Protein 4N5X (pdb70)

CATH classification: 1.10.238.10 (+1 more: 1.10.238.10)

Nearest PDB structures (foldseek):
  4zcv-assembly1_A  TM=9.263E-01  e=2.247E-20  Homo sapiens
  4zcu-assembly2_B  TM=8.926E-01  e=2.662E-20  Homo sapiens
  4zcv-assembly4_D  TM=9.030E-01  e=1.927E-19  Homo sapiens
  4zcu-assembly1_A  TM=8.987E-01  e=2.283E-19  Homo sapiens
  4zcu-assembly3_C  TM=8.856E-01  e=1.562E-18  Homo sapiens

GO terms:
  GO:0000295 adenine nucleotide transmembrane transporter activity (F, IDA)
  GO:0005509 calcium ion binding (F, IDA)
  GO:0005739 mitochondrion (C, IDA)
  GO:0016020 membrane (C, IDA)
  GO:1990544 mitochondrial ATP transmembrane transport (P, IDA)
  GO:0051503 adenine nucleotide transport (P, IDA)
  GO:0140987 ATP:phosphate antiporter activity (F, IDA)
  GO:0140988 ADP:phosphate antiporter activity (F, IDA)
  GO:0034599 cellular response to oxidative stress (P, IMP)
  GO:0006839 mitochondrial transport (P, IMP)
  GO:0071277 cellular response to calcium ion (P, IMP)
  GO:0005739 mitochondrion (C, HTP)
  GO:0005509 calcium ion binding (F, EXP)
  GO:0005347 ATP transmembrane transporter activity (F, IMP)
  GO:1990544 mitochondrial ATP transmembrane transport (P, IMP)

Sequence (155 aa):
TRYETLFQALDRNGDGVVDIGELQEGLRNLGIPLGQDAEEKIFTTGDVNKDGKLDFEEFMKYLKDHEKKMKLAFKSLDKNNDGKIEASEIVQSLQTLGLTISEQQAELILQSIDVVDGTMTVDWNEWRDYFLFNPVTDIEEIIRFWKHSTGIDIGD

B-factor: mean 23.2, std 9.32, range [10.92, 78.04]

InterPro domains:
  IPR002048 EF-hand domain [PF13499] (25-84)
  IPR002048 EF-hand domain [PF13499] (88-148)
  IPR002048 EF-hand domain [PS50222] (19-54)
  IPR002048 EF-hand domain [PS50222] (86-121)
  IPR002048 EF-hand domain [PS50222] (122-157)
  IPR002048 EF-hand domain [SM00054] (23-51)
  IPR002048 EF-hand domain [SM00054] (59-87)
  IPR002048 EF-hand domain [SM00054] (90-118)
  IPR002067 Mitochondrial carrier protein [PR00926] (197-210)
  IPR002067 Mitochondrial carrier protein [PR00926] (210-224)
  IPR002067 Mitochondrial carrier protein [PR00926] (253-273)
  IPR002067 Mitochondrial carrier protein [PR00926] (301-319)
  IPR002067 Mitochondrial carrier protein [PR00926] (344-362)
  IPR002067 Mitochondrial carrier protein [PR00926] (392-414)
  IPR002167 Solute carrier family 25 member 16-like [PR00928] (189-209)
  IPR002167 Solute carrier family 25 member 16-like [PR00928] (214-234)
  IPR002167 Solute carrier family 25 member 16-like [PR00928] (272-296)
  IPR002167 Solute carrier family 25 member 16-like [PR00928] (434-454)
  IPR011992 EF-hand domain pair [SSF47473] (10-186)
  IPR018108 Mitochondrial carrier protein, transmembrane region [PF00153] (193-281)

Solvent-accessible surface area: 8666 Å² total; per-residue (Å²): 120,83,14,87,84,53,15,134,73,20,15,202,99,58,85,44,30,0,50,68,33,20,2,92,74,12,13,177,118,74,73,35,71,28,43,162,68,1,7,77,111,4,18,113,87,3,10,89,90,171,70,44,88,1,42,58,136,17,3,59,108,19,1,83,55,8,21,135,94,1,89,120,3,10,125,62,1,13,109,88,132,79,35,84,2,66,12,40,8,2,40,78,6,0,118,96,96,52,33,105,6,51,89,122,39,0,58,84,4,2,104,60,11,21,129,89,61,75,76,44,2,39,58,83,13,2,34,82,34,0,12,17,6,26,16,68,65,27,108,52,0,10,130,13,3,76,132,55,54,52,16,101,8,38,155

Structure (mmCIF, N/CA/C/O backbone):
data_4N5X
#
_entry.id   4N5X
#
_cell.length_a   51.210
_cell.length_b   51.210
_cell.length_c   112.153
_cell.angle_alpha   90.00
_cell.angle_beta   90.00
_cell.angle_gamma   120.00
#
_symmetry.space_group_name_H-M   'P 31 2 1'
#
loop_
_entity.id
_entity.type
_entity.pdbx_description
1 polymer 'Calcium-binding mitochondrial carrier protein SCaMC-1'
2 non-polymer 'CALCIUM ION'
3 non-polymer DI(HYDROXYETHYL)ETHER
4 water water
#
loop_
_atom_site.group_PDB
_atom_site.id
_atom_site.type_symbol
_atom_site.label_atom_id
_atom_site.label_alt_id
_atom_site.label_comp_id
_atom_site.label_asym_id
_atom_site.label_entity_id
_atom_site.label_seq_id
_atom_site.pdbx_PDB_ins_code
_atom_site.Cartn_x
_atom_site.Cartn_y
_atom_site.Cartn_z
_atom_site.occupancy
_atom_site.B_iso_or_equiv
_atom_site.auth_seq_id
_atom_site.auth_comp_id
_atom_site.auth_asym_id
_atom_site.auth_atom_id
_atom_site.pdbx_PDB_model_num
ATOM 1 N N . THR A 1 22 ? 52.018 0.078 52.509 1.00 57.60 22 THR A N 1
ATOM 2 C CA . THR A 1 22 ? 52.665 0.870 51.465 1.00 52.53 22 THR A CA 1
ATOM 3 C C . THR A 1 22 ? 52.612 2.398 51.765 1.00 55.26 22 THR A C 1
ATOM 4 O O . THR A 1 22 ? 53.662 2.947 52.112 1.00 53.02 22 THR A O 1
ATOM 8 N N . ARG A 1 23 ? 51.485 3.122 51.655 1.00 59.48 23 ARG A N 1
ATOM 9 C CA . ARG A 1 23 ? 50.343 2.925 50.766 1.00 51.51 23 ARG A CA 1
ATOM 10 C C . ARG A 1 23 ? 50.665 3.955 49.692 1.00 49.77 23 ARG A C 1
ATOM 11 O O . ARG A 1 23 ? 50.350 3.808 48.505 1.00 45.82 23 ARG A O 1
ATOM 19 N N . TYR A 1 24 ? 51.340 4.997 50.159 1.00 44.28 24 TYR A N 1
ATOM 20 C CA . TYR A 1 24 ? 51.842 6.076 49.333 1.00 46.17 24 TYR A CA 1
ATOM 21 C C . TYR A 1 24 ? 52.914 5.579 48.361 1.00 42.48 24 TYR A C 1
ATOM 22 O O . TYR A 1 24 ? 52.999 6.066 47.235 1.00 41.29 24 TYR A O 1
ATOM 31 N N . GLU A 1 25 ? 53.725 4.614 48.802 1.00 44.35 25 GLU A N 1
ATOM 32 C CA . GLU A 1 25 ? 54.815 4.069 47.988 1.00 39.31 25 GLU A CA 1
ATOM 33 C C . GLU A 1 25 ? 54.291 3.542 46.669 1.00 39.05 25 GLU A C 1
ATOM 34 O O . GLU A 1 25 ? 54.921 3.699 45.628 1.00 38.43 25 GLU A O 1
ATOM 40 N N . THR A 1 26 ? 53.118 2.925 46.719 1.00 39.30 26 THR A N 1
ATOM 41 C CA . THR A 1 26 ? 52.462 2.470 45.511 1.00 41.44 26 THR A CA 1
ATOM 42 C C . THR A 1 26 ? 52.078 3.654 44.623 1.00 38.52 26 THR A C 1
ATOM 43 O O . THR A 1 26 ? 52.398 3.677 43.437 1.00 36.92 26 THR A O 1
ATOM 47 N N . LEU A 1 27 ? 51.389 4.632 45.200 1.00 36.36 27 LEU A N 1
ATOM 48 C CA . LEU A 1 27 ? 51.002 5.820 44.448 1.00 36.73 27 LEU A CA 1
ATOM 49 C C . LEU A 1 27 ? 52.227 6.526 43.857 1.00 30.71 27 LEU A C 1
ATOM 50 O O . LEU A 1 27 ? 52.229 6.892 42.690 1.00 28.67 27 LEU A O 1
ATOM 55 N N . PHE A 1 28 ? 53.270 6.687 44.666 1.00 29.81 28 PHE A N 1
ATOM 56 C CA . PHE A 1 28 ? 54.457 7.415 44.235 1.00 27.28 28 PHE A CA 1
ATOM 57 C C . PHE A 1 28 ? 55.069 6.793 42.988 1.00 33.74 28 PHE A C 1
ATOM 58 O O . PHE A 1 28 ? 55.318 7.490 42.002 1.00 27.69 28 PHE A O 1
ATOM 66 N N . GLN A 1 29 ? 55.285 5.478 43.030 1.00 33.03 29 GLN A N 1
ATOM 67 C CA . GLN A 1 29 ? 55.883 4.758 41.910 1.00 33.88 29 GLN A CA 1
ATOM 68 C C . GLN A 1 29 ? 55.018 4.810 40.660 1.00 27.20 29 GLN A C 1
ATOM 69 O O . GLN A 1 29 ? 55.539 4.870 39.552 1.00 30.63 29 GLN A O 1
ATOM 75 N N . ALA A 1 30 ? 53.700 4.776 40.839 1.00 31.57 30 ALA A N 1
ATOM 76 C CA . ALA A 1 30 ? 52.780 4.886 39.709 1.00 29.36 30 ALA A CA 1
ATOM 77 C C . ALA A 1 30 ? 52.910 6.256 39.049 1.00 28.40 30 ALA A C 1
ATOM 78 O O . ALA A 1 30 ? 52.824 6.378 37.830 1.00 33.18 30 ALA A O 1
ATOM 80 N N . LEU A 1 31 ? 53.134 7.277 39.873 1.00 30.17 31 LEU A N 1
ATOM 81 C CA . LEU A 1 31 ? 53.303 8.649 39.402 1.00 24.93 31 LEU A CA 1
ATOM 82 C C . LEU A 1 31 ? 54.658 8.869 38.739 1.00 25.25 31 LEU A C 1
ATOM 83 O O . LEU A 1 31 ? 54.756 9.558 37.725 1.00 27.39 31 LEU A O 1
ATOM 88 N N . ASP A 1 32 ? 55.711 8.304 39.321 1.00 26.47 32 ASP A N 1
ATOM 89 C CA . ASP A 1 32 ? 57.059 8.490 38.784 1.00 30.63 32 ASP A CA 1
ATOM 90 C C . ASP A 1 32 ? 57.251 7.705 37.490 1.00 29.38 32 ASP A C 1
ATOM 91 O O . ASP A 1 32 ? 57.941 6.692 37.471 1.00 32.23 32 ASP A O 1
ATOM 96 N N . ARG A 1 33 ? 56.662 8.201 36.406 1.00 28.79 33 ARG A N 1
ATOM 97 C CA . ARG A 1 33 ? 56.636 7.466 35.144 1.00 30.99 33 ARG A CA 1
ATOM 98 C C . ARG A 1 33 ? 58.009 7.197 34.524 1.00 33.01 33 ARG A C 1
ATOM 99 O O . ARG A 1 33 ? 58.253 6.106 34.020 1.00 32.82 33 ARG A O 1
ATOM 107 N N . ASN A 1 34 ? 58.902 8.180 34.552 1.00 28.64 34 ASN A N 1
ATOM 108 C CA . ASN A 1 34 ? 60.240 7.986 33.985 1.00 30.15 34 ASN A CA 1
ATOM 109 C C . ASN A 1 34 ? 61.226 7.305 34.941 1.00 33.72 34 ASN A C 1
ATOM 110 O O . ASN A 1 34 ? 62.409 7.151 34.626 1.00 37.89 34 ASN A O 1
ATOM 115 N N . GLY A 1 35 ? 60.728 6.932 36.118 1.00 32.40 35 GLY A N 1
ATOM 116 C CA . GLY A 1 35 ? 61.511 6.247 37.127 1.00 25.58 35 GLY A CA 1
ATOM 117 C C . GLY A 1 35 ? 62.783 6.926 37.601 1.00 33.18 35 GLY A C 1
ATOM 118 O O . GLY A 1 35 ? 63.743 6.243 37.949 1.00 32.36 35 GLY A O 1
ATOM 119 N N . ASP A 1 36 ? 62.816 8.257 37.625 1.00 31.59 36 ASP A N 1
ATOM 120 C CA . ASP A 1 36 ? 64.002 8.939 38.139 1.00 24.20 36 ASP A CA 1
ATOM 121 C C . ASP A 1 36 ? 63.973 9.128 39.652 1.00 28.61 36 ASP A C 1
ATOM 122 O O . ASP A 1 36 ? 64.839 9.802 40.212 1.00 29.37 36 ASP A O 1
ATOM 127 N N . GLY A 1 37 ? 62.974 8.546 40.309 1.00 24.80 37 GLY A N 1
ATOM 128 C CA . GLY A 1 37 ? 62.909 8.592 41.755 1.00 22.42 37 GLY A CA 1
ATOM 129 C C . GLY A 1 37 ? 62.186 9.785 42.358 1.00 29.02 37 GLY A C 1
ATOM 130 O O . GLY A 1 37 ? 62.012 9.857 43.575 1.00 25.31 37 GLY A O 1
ATOM 131 N N . VAL A 1 38 ? 61.778 10.732 41.521 1.00 25.37 38 VAL A N 1
ATOM 132 C CA . VAL A 1 38 ? 61.011 11.879 41.998 1.00 20.66 38 VAL A CA 1
ATOM 133 C C . VAL A 1 38 ? 59.797 12.108 41.113 1.00 27.31 38 VAL A C 1
ATOM 134 O O . VAL A 1 38 ? 59.707 11.577 39.997 1.00 20.57 38 VAL A O 1
ATOM 138 N N . VAL A 1 39 ? 58.855 12.894 41.615 1.00 21.20 39 VAL A N 1
ATOM 139 C CA . VAL A 1 39 ? 57.667 13.199 40.840 1.00 18.71 39 VAL A CA 1
ATOM 140 C C . VAL A 1 39 ? 57.715 14.653 40.388 1.00 21.41 39 VAL A C 1
ATOM 141 O O . VAL A 1 39 ? 57.809 15.559 41.217 1.00 17.32 39 VAL A O 1
ATOM 145 N N . ASP A 1 40 ? 57.674 14.879 39.075 1.00 16.15 40 ASP A N 1
ATOM 146 C CA . ASP A 1 40 ? 57.704 16.241 38.578 1.00 15.42 40 ASP A CA 1
ATOM 147 C C . ASP A 1 40 ? 56.274 16.719 38.344 1.00 15.90 40 ASP A C 1
ATOM 148 O O . ASP A 1 40 ? 55.324 15.929 38.416 1.00 14.42 40 ASP A O 1
ATOM 153 N N . ILE A 1 41 ? 56.116 18.010 38.092 1.00 13.49 41 ILE A N 1
ATOM 154 C CA . ILE A 1 41 ? 54.782 18.593 38.062 1.00 13.55 41 ILE A CA 1
ATOM 155 C C . ILE A 1 41 ? 53.966 18.026 36.897 1.00 15.33 41 ILE A C 1
ATOM 156 O O . ILE A 1 41 ? 52.744 17.904 36.988 1.00 16.18 41 ILE A O 1
ATOM 161 N N . GLY A 1 42 ? 54.659 17.640 35.827 1.00 15.86 42 GLY A N 1
ATOM 162 C CA . GLY A 1 42 ? 54.016 17.050 34.667 1.00 16.76 42 GLY A CA 1
ATOM 163 C C . GLY A 1 42 ? 53.502 15.659 34.970 1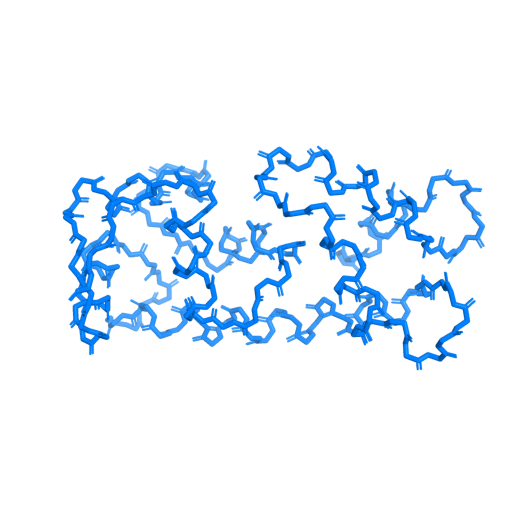.00 19.39 42 GLY A C 1
ATOM 164 O O . GLY A 1 42 ? 52.394 15.288 34.572 1.00 16.09 42 GLY A O 1
ATOM 165 N N . GLU A 1 43 ? 54.322 14.886 35.670 1.00 14.22 43 GLU A N 1
ATOM 166 C CA . GLU A 1 43 ? 53.934 13.559 36.119 1.00 15.61 43 GLU A CA 1
ATOM 167 C C . GLU A 1 43 ? 52.723 13.627 37.058 1.00 18.89 43 GLU A C 1
ATOM 168 O O . GLU A 1 43 ? 51.802 12.815 36.953 1.00 16.16 43 GLU A O 1
ATOM 174 N N . LEU A 1 44 ? 52.721 14.600 37.969 1.00 12.39 44 LEU A N 1
ATOM 175 C CA . LEU A 1 44 ? 51.572 14.777 38.844 1.00 14.27 44 LEU A CA 1
ATOM 176 C C . LEU A 1 44 ? 50.363 15.164 38.011 1.00 18.17 44 LEU A C 1
ATOM 177 O O . LEU A 1 44 ? 49.264 14.663 38.239 1.00 14.54 44 LEU A O 1
ATOM 182 N N . GLN A 1 45 ? 50.573 16.048 37.036 1.00 15.46 45 GLN A N 1
ATOM 183 C CA . GLN A 1 45 ? 49.483 16.485 36.170 1.00 15.90 45 GLN A CA 1
ATOM 184 C C . GLN A 1 45 ? 48.810 15.298 35.494 1.00 20.22 45 GLN A C 1
ATOM 185 O O . GLN A 1 45 ? 47.591 15.191 35.499 1.00 19.28 45 GLN A O 1
ATOM 191 N N . GLU A 1 46 ? 49.618 14.407 34.931 1.00 15.99 46 GLU A N 1
ATOM 192 C CA . GLU A 1 46 ? 49.118 13.185 34.318 1.00 18.07 46 GLU A CA 1
ATOM 193 C C . GLU A 1 46 ? 48.363 12.295 35.310 1.00 23.77 46 GLU A C 1
ATOM 194 O O . GLU A 1 46 ? 47.324 11.722 34.974 1.00 20.16 46 GLU A O 1
ATOM 200 N N . GLY A 1 47 ? 48.880 12.174 36.526 1.00 18.50 47 GLY A N 1
ATOM 201 C CA . GLY A 1 47 ? 48.198 11.384 37.539 1.00 20.23 47 GLY A CA 1
ATOM 202 C C . GLY A 1 47 ? 46.790 11.881 37.824 1.00 24.17 47 GLY A C 1
ATOM 203 O O . GLY A 1 47 ? 45.852 11.088 37.883 1.00 23.02 47 GLY A O 1
ATOM 204 N N . LEU A 1 48 ? 46.651 13.198 38.001 1.00 23.58 48 LEU A N 1
ATOM 205 C CA . LEU A 1 48 ? 45.369 13.841 38.292 1.00 21.09 48 LEU A CA 1
ATOM 206 C C . LEU A 1 48 ? 44.371 13.563 37.187 1.00 27.38 48 LEU A C 1
ATOM 207 O O . LEU A 1 48 ? 43.172 13.382 37.430 1.00 25.67 48 LEU A O 1
ATOM 212 N N . ARG A 1 49 ? 44.891 13.549 35.966 1.00 26.53 49 ARG A N 1
ATOM 213 C CA . ARG A 1 49 ? 44.120 13.305 34.761 1.00 30.56 49 ARG A CA 1
ATOM 214 C C . ARG A 1 49 ? 43.435 11.931 34.825 1.00 31.22 49 ARG A C 1
ATOM 215 O O . ARG A 1 49 ? 42.309 11.755 34.352 1.00 32.53 49 ARG A O 1
ATOM 223 N N . ASN A 1 50 ? 44.105 10.966 35.448 1.00 29.12 50 ASN A N 1
ATOM 224 C CA . ASN A 1 50 ? 43.569 9.609 35.529 1.00 34.22 50 ASN A CA 1
ATOM 225 C C . ASN A 1 50 ? 42.440 9.412 36.546 1.00 37.37 50 ASN A C 1
ATOM 226 O O . ASN A 1 50 ? 41.800 8.356 36.569 1.00 37.40 50 ASN A O 1
ATOM 231 N N . LEU A 1 51 ? 42.194 10.420 37.379 1.00 30.33 51 LEU A N 1
ATOM 232 C CA . LEU A 1 51 ? 41.205 10.300 38.453 1.00 31.63 51 LEU A CA 1
ATOM 233 C C . LEU A 1 51 ? 39.776 10.473 37.963 1.00 32.76 51 LEU A C 1
ATOM 234 O O . LEU A 1 51 ? 38.832 9.955 38.570 1.00 31.29 51 LEU A O 1
ATOM 239 N N . GLY A 1 52 ? 39.615 11.223 36.879 1.00 33.08 52 GLY A N 1
ATOM 240 C CA . GLY A 1 52 ? 38.298 11.496 36.334 1.00 31.76 52 GLY A CA 1
ATOM 241 C C . GLY A 1 52 ? 37.453 12.389 37.225 1.00 30.50 52 GLY A C 1
ATOM 242 O O . GLY A 1 52 ? 36.228 12.308 37.213 1.00 31.77 52 GLY A O 1
ATOM 243 N N . ILE A 1 53 ? 38.117 13.239 38.003 1.00 30.48 53 ILE A N 1
ATOM 244 C CA . ILE A 1 53 ? 37.443 14.182 38.886 1.00 25.50 53 ILE A CA 1
ATOM 245 C C . ILE A 1 53 ? 37.735 15.573 38.344 1.00 27.52 53 ILE A C 1
ATOM 246 O O . ILE A 1 53 ? 38.867 15.861 37.970 1.00 25.30 53 ILE A O 1
ATOM 251 N N . PRO A 1 54 ? 36.714 16.445 38.283 1.00 27.24 54 PRO A N 1
ATOM 252 C CA . PRO A 1 54 ? 36.957 17.775 37.711 1.00 24.35 54 PRO A CA 1
ATOM 253 C C . PRO A 1 54 ? 37.811 18.700 38.602 1.00 24.08 54 PRO A C 1
ATOM 254 O O . PRO A 1 54 ? 37.259 19.507 39.339 1.00 29.31 54 PRO A O 1
ATOM 258 N N . LEU A 1 55 ? 39.133 18.582 38.536 1.00 24.76 55 LEU A N 1
ATOM 259 C CA . LEU A 1 55 ? 40.012 19.527 39.216 1.00 24.06 55 LEU A CA 1
ATOM 260 C C . LEU A 1 55 ? 40.344 20.677 38.267 1.00 24.57 55 LEU A C 1
ATOM 261 O O . LEU A 1 55 ? 40.206 20.544 37.052 1.00 23.47 55 LEU A O 1
ATOM 266 N N . GLY A 1 56 ? 40.779 21.805 38.819 1.00 25.84 56 GLY A N 1
ATOM 267 C CA . GLY A 1 56 ? 41.239 22.913 37.999 1.00 20.29 56 GLY A CA 1
ATOM 268 C C . GLY A 1 56 ? 42.582 22.572 37.370 1.00 22.90 56 GLY A C 1
ATOM 269 O O . GLY A 1 56 ? 43.295 21.686 37.845 1.00 23.74 56 GLY A O 1
ATOM 270 N N . GLN A 1 57 ? 42.945 23.273 36.306 1.00 17.99 57 GLN A N 1
ATOM 271 C CA . GLN A 1 57 ? 44.232 23.025 35.660 1.00 21.99 57 GLN A CA 1
ATOM 272 C C . GLN A 1 57 ? 45.420 23.588 36.467 1.00 19.12 57 GLN A C 1
ATOM 273 O O . GLN A 1 57 ? 46.559 23.498 36.024 1.00 19.66 57 GLN A O 1
ATOM 279 N N . ASP A 1 58 ? 45.146 24.154 37.645 1.00 20.40 58 ASP A N 1
ATOM 280 C CA . ASP A 1 58 ? 46.202 24.606 38.565 1.00 18.54 58 ASP A CA 1
ATOM 281 C C . ASP A 1 58 ? 46.317 23.715 39.810 1.00 18.87 58 ASP A C 1
ATOM 282 O O . ASP A 1 58 ? 46.913 24.097 40.826 1.00 15.68 58 ASP A O 1
ATOM 287 N N . ALA A 1 59 ? 45.754 22.518 39.728 1.00 14.77 59 ALA A N 1
ATOM 288 C CA . ALA A 1 59 ? 45.705 21.652 40.888 1.00 16.41 59 ALA A CA 1
ATOM 289 C C . ALA A 1 59 ? 47.090 21.108 41.256 1.00 12.88 59 ALA A C 1
ATOM 290 O O . ALA A 1 59 ? 47.478 21.145 42.420 1.00 12.37 59 ALA A O 1
ATOM 292 N N . GLU A 1 60 ? 47.844 20.643 40.267 1.00 12.13 60 GLU A N 1
ATOM 293 C CA . GLU A 1 60 ? 49.209 20.184 40.533 1.00 15.61 60 GLU A CA 1
ATOM 294 C C . GLU A 1 60 ? 50.131 21.341 40.966 1.00 14.39 60 GLU A C 1
ATOM 295 O O . GLU A 1 60 ? 51.036 21.156 41.783 1.00 13.80 60 GLU A O 1
ATOM 301 N N . GLU A 1 61 ? 49.891 22.532 40.426 1.00 14.17 61 GLU A N 1
ATOM 302 C CA . GLU A 1 61 ? 50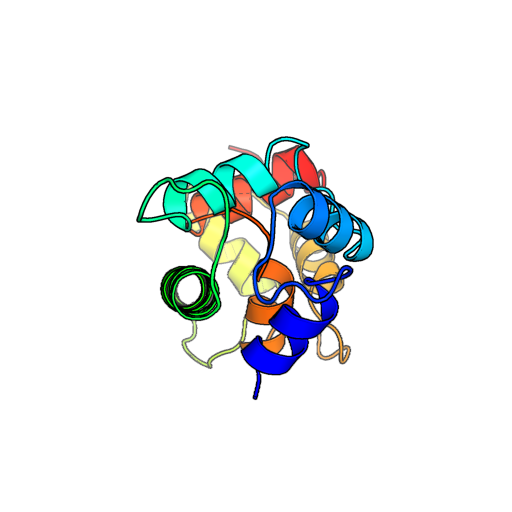.590 23.734 40.896 1.00 13.00 61 GLU A CA 1
ATOM 303 C C . GLU A 1 61 ? 50.327 24.029 42.380 1.00 14.44 61 GLU A C 1
ATOM 304 O O . GLU A 1 61 ? 51.239 24.399 43.127 1.00 14.83 61 GLU A O 1
ATOM 310 N N . LYS A 1 62 ? 49.076 23.880 42.802 1.00 16.53 62 LYS A N 1
ATOM 311 C CA . LYS A 1 62 ? 48.717 24.123 44.196 1.00 14.31 62 LYS A CA 1
ATOM 312 C C . LYS A 1 62 ? 49.380 23.079 45.086 1.00 16.10 62 LYS A C 1
ATOM 313 O O . LYS A 1 62 ? 49.913 23.404 46.150 1.00 15.90 62 LYS A O 1
ATOM 319 N N . ILE A 1 63 ? 49.355 21.824 44.648 1.00 15.17 63 ILE A N 1
ATOM 320 C CA . ILE A 1 63 ? 49.963 20.749 45.436 1.00 15.15 63 ILE A CA 1
ATOM 321 C C . ILE A 1 63 ? 51.474 20.953 45.555 1.00 17.46 63 ILE A C 1
ATOM 322 O O . ILE A 1 63 ? 52.060 20.724 46.609 1.00 18.13 63 ILE A O 1
ATOM 327 N N . PHE A 1 64 ? 52.100 21.398 44.472 1.00 14.22 64 PHE A N 1
ATOM 328 C CA . PHE A 1 64 ? 53.536 21.645 44.483 1.00 15.28 64 PHE A CA 1
ATOM 329 C C . PHE A 1 64 ? 53.909 22.832 45.355 1.00 17.82 64 PHE A C 1
ATOM 330 O O . PHE A 1 64 ? 54.906 22.788 46.060 1.00 17.36 64 PHE A O 1
ATOM 338 N N . THR A 1 65 ? 53.091 23.879 45.305 1.00 17.17 65 THR A N 1
ATOM 339 C CA . THR A 1 65 ? 53.277 25.064 46.138 1.00 17.00 65 THR A CA 1
ATOM 340 C C . THR A 1 65 ? 53.429 24.689 47.617 1.00 21.73 65 THR A C 1
ATOM 341 O O . THR A 1 65 ? 54.278 25.235 48.322 1.00 20.31 65 THR A O 1
ATOM 345 N N . THR A 1 66 ? 52.615 23.734 48.062 1.00 18.73 66 THR A N 1
ATOM 346 C CA . THR A 1 66 ? 52.632 23.256 49.439 1.00 20.03 66 THR A CA 1
ATOM 347 C C . THR A 1 66 ? 53.723 22.208 49.628 1.00 19.76 66 THR A C 1
ATOM 348 O O . THR A 1 66 ? 54.500 22.273 50.572 1.00 22.78 66 THR A O 1
ATOM 352 N N . GLY A 1 67 ? 53.754 21.235 48.720 1.00 17.09 67 GLY A N 1
ATOM 353 C CA . GLY A 1 67 ? 54.539 20.023 48.882 1.00 15.71 67 GLY A CA 1
ATOM 354 C C . GLY A 1 67 ? 56.027 20.125 48.580 1.00 17.47 67 GLY A C 1
ATOM 355 O O . GLY A 1 67 ? 56.831 19.470 49.242 1.00 19.33 67 GLY A O 1
ATOM 356 N N . ASP A 1 68 ? 56.401 20.926 47.581 1.00 19.20 68 ASP A N 1
ATOM 357 C CA . ASP A 1 68 ? 57.810 21.031 47.177 1.00 19.62 68 ASP A CA 1
ATOM 358 C C . ASP A 1 68 ? 58.549 21.940 48.138 1.00 22.82 68 ASP A C 1
ATOM 359 O O . ASP A 1 68 ? 58.886 23.071 47.797 1.00 20.48 68 ASP A O 1
ATOM 364 N N . VAL A 1 69 ? 58.793 21.440 49.343 1.00 19.03 69 VAL A N 1
ATOM 365 C CA . VAL A 1 69 ? 59.305 22.279 50.414 1.00 22.09 69 VAL A CA 1
ATOM 366 C C . VAL A 1 69 ? 60.662 22.923 50.094 1.00 22.72 69 VAL A C 1
ATOM 367 O O . VAL A 1 69 ? 60.888 24.084 50.441 1.00 24.51 69 VAL A O 1
ATOM 371 N N . ASN A 1 70 ? 61.544 22.196 49.404 1.00 20.85 70 ASN A N 1
ATOM 372 C CA . ASN A 1 70 ? 62.867 22.741 49.091 1.00 21.38 70 ASN A CA 1
ATOM 373 C C . ASN A 1 70 ? 62.941 23.525 47.780 1.00 24.67 70 ASN A C 1
ATOM 374 O O . ASN A 1 70 ? 64.008 24.013 47.401 1.00 23.65 70 ASN A O 1
ATOM 379 N N . LYS A 1 71 ? 61.803 23.661 47.105 1.00 19.63 71 LYS A N 1
ATOM 380 C CA . LYS A 1 71 ? 61.723 24.438 45.868 1.00 26.61 71 LYS A CA 1
ATOM 381 C C . LYS A 1 71 ? 62.718 23.973 44.798 1.00 24.94 71 LYS A C 1
ATOM 382 O O . LYS A 1 71 ? 63.189 24.784 44.013 1.00 22.66 71 LYS A O 1
ATOM 388 N N . ASP A 1 72 ? 63.045 22.684 44.766 1.00 18.32 72 ASP A N 1
ATOM 389 C CA . ASP A 1 72 ? 63.918 22.173 43.704 1.00 22.82 72 ASP A CA 1
ATOM 390 C C . ASP A 1 72 ? 63.156 21.703 42.452 1.00 21.04 72 ASP A C 1
ATOM 391 O O . ASP A 1 72 ? 63.763 21.201 41.504 1.00 21.53 72 ASP A O 1
ATOM 396 N N . GLY A 1 73 ? 61.831 21.841 42.475 1.00 20.10 73 GLY A N 1
ATOM 397 C CA . GLY A 1 73 ? 61.006 21.560 41.314 1.00 22.74 73 GLY A CA 1
ATOM 398 C C . GLY A 1 73 ? 60.537 20.120 41.205 1.00 23.05 73 GLY A C 1
ATOM 399 O O . GLY A 1 73 ? 59.952 19.729 40.197 1.00 28.38 73 GLY A O 1
ATOM 400 N N . LYS A 1 74 ? 60.804 19.323 42.234 1.00 18.73 74 LYS A N 1
ATOM 401 C CA . LYS A 1 74 ? 60.404 17.917 42.253 1.00 24.26 74 LYS A CA 1
ATOM 402 C C . LYS A 1 74 ? 59.839 17.575 43.622 1.00 21.98 74 LYS A C 1
ATOM 403 O O . LYS A 1 74 ? 60.192 18.205 44.607 1.00 19.47 74 LYS A O 1
ATOM 409 N N . LEU A 1 75 ? 58.944 16.594 43.673 1.00 22.63 75 LEU A N 1
ATOM 410 C CA . LEU A 1 75 ? 58.487 16.038 44.943 1.00 22.70 75 LEU A CA 1
ATOM 411 C C . LEU A 1 75 ? 59.226 14.742 45.172 1.00 17.25 75 LEU A C 1
ATOM 412 O O . LEU A 1 75 ? 59.060 13.787 44.415 1.00 19.22 75 LEU A O 1
ATOM 417 N N . ASP A 1 76 ? 60.057 14.694 46.199 1.00 18.44 76 ASP A N 1
ATOM 418 C CA . ASP A 1 76 ? 60.645 13.417 46.564 1.00 21.41 76 ASP A CA 1
ATOM 419 C C . ASP A 1 76 ? 59.626 12.654 47.395 1.00 20.89 76 ASP A C 1
ATOM 420 O O . ASP A 1 76 ? 58.542 13.174 47.692 1.00 20.06 76 ASP A O 1
ATOM 425 N N . PHE A 1 77 ? 59.952 11.423 47.765 1.00 21.64 77 PHE A N 1
ATOM 426 C CA . PHE A 1 77 ? 58.974 10.613 48.470 1.00 22.53 77 PHE A CA 1
ATOM 427 C C . PHE A 1 77 ? 58.587 11.229 49.811 1.00 23.92 77 PHE A C 1
ATOM 428 O O . PHE A 1 77 ? 57.412 11.211 50.188 1.00 23.79 77 PHE A O 1
ATOM 436 N N . GLU A 1 78 ? 59.568 11.782 50.516 1.00 23.04 78 GLU A N 1
ATOM 437 C CA . GLU A 1 78 ? 59.319 12.404 51.811 1.00 24.00 78 GLU A CA 1
ATOM 438 C C . GLU A 1 78 ? 58.356 13.587 51.666 1.00 22.08 78 GLU A C 1
ATOM 439 O O . GLU A 1 78 ? 57.436 13.752 52.464 1.00 22.75 78 GLU A O 1
ATOM 445 N N . GLU A 1 79 ? 58.582 14.416 50.657 1.00 19.57 79 GLU A N 1
ATOM 446 C CA . GLU A 1 79 ? 57.708 15.569 50.412 1.00 21.93 79 GLU A CA 1
ATOM 447 C C . GLU A 1 79 ? 56.294 15.118 50.021 1.00 18.07 79 GLU A C 1
ATOM 448 O O . GLU A 1 79 ? 55.304 15.703 50.450 1.00 20.13 79 GLU A O 1
ATOM 454 N N . PHE A 1 80 ? 56.233 14.076 49.198 1.00 17.53 80 PHE A N 1
ATOM 455 C CA . PHE A 1 80 ? 54.992 13.503 48.696 1.00 19.44 80 PHE A CA 1
ATOM 456 C C . PHE A 1 80 ? 54.179 12.980 49.872 1.00 23.20 80 PHE A C 1
ATOM 457 O O . PHE A 1 80 ? 53.001 13.313 50.030 1.00 20.90 80 PHE A O 1
ATOM 465 N N . MET A 1 81 ? 54.834 12.170 50.699 1.00 22.92 81 MET A N 1
ATOM 466 C CA . MET A 1 81 ? 54.259 11.624 51.921 1.00 25.88 81 MET A CA 1
ATOM 467 C C . MET A 1 81 ? 53.818 12.715 52.881 1.00 28.04 81 MET A C 1
ATOM 468 O O . MET A 1 81 ? 52.724 12.658 53.450 1.00 21.56 81 MET A O 1
ATOM 473 N N . LYS A 1 82 ? 54.677 13.706 53.082 1.00 20.12 82 LYS A N 1
ATOM 474 C CA . LYS A 1 82 ? 54.307 14.797 53.972 1.00 22.44 82 LYS A CA 1
ATOM 475 C C . LYS A 1 82 ? 53.091 15.578 53.442 1.00 20.66 82 LYS A C 1
ATOM 476 O O . LYS A 1 82 ? 52.203 15.945 54.217 1.00 19.32 82 LYS A O 1
ATOM 482 N N . TYR A 1 83 ? 53.046 15.823 52.135 1.00 16.94 83 TYR A N 1
ATOM 483 C CA . TYR A 1 83 ? 51.901 16.520 51.560 1.00 19.25 83 TYR A CA 1
ATOM 484 C C . TYR A 1 83 ? 50.601 15.776 51.865 1.00 20.00 83 TYR A C 1
ATOM 485 O O . TYR A 1 83 ? 49.640 16.359 52.373 1.00 17.44 83 TYR A O 1
ATOM 494 N N . LEU A 1 84 ? 50.590 14.487 51.534 1.00 19.15 84 LEU A N 1
ATOM 495 C CA . LEU A 1 84 ? 49.408 13.642 51.673 1.00 21.78 84 LEU A CA 1
ATOM 496 C C . LEU A 1 84 ? 49.013 13.427 53.127 1.00 19.19 84 LEU A C 1
ATOM 497 O O . LEU A 1 84 ? 47.834 13.391 53.453 1.00 17.89 84 LEU A O 1
ATOM 502 N N . LYS A 1 85 ? 50.004 13.301 54.003 1.00 19.44 85 LYS A N 1
ATOM 503 C CA . LYS A 1 85 ? 49.723 13.080 55.410 1.00 21.22 85 LYS A CA 1
ATOM 504 C C . LYS A 1 85 ? 49.107 14.337 56.044 1.00 21.85 85 LYS A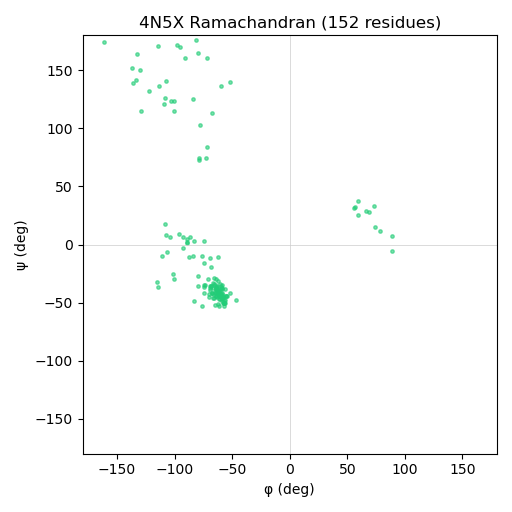 C 1
ATOM 505 O O . LYS A 1 85 ? 48.203 14.248 56.869 1.00 17.15 85 LYS A O 1
ATOM 511 N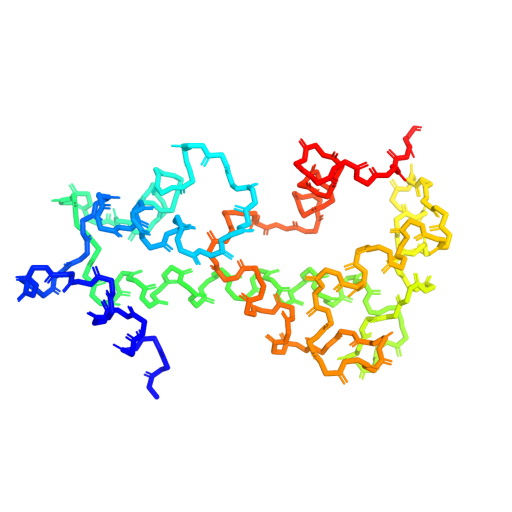 N . ASP A 1 86 ? 49.573 15.513 55.645 1.00 19.39 86 ASP A N 1
ATOM 512 C CA . ASP A 1 86 ? 49.016 16.748 56.195 1.00 21.55 86 ASP A CA 1
ATOM 513 C C . ASP A 1 86 ? 47.648 17.017 55.591 1.00 20.96 86 ASP A C 1
ATOM 514 O O . ASP A 1 86 ? 46.752 17.553 56.251 1.00 18.16 86 ASP A O 1
ATOM 519 N N . HIS A 1 87 ? 47.501 16.647 54.324 1.00 18.60 87 HIS A N 1
ATOM 520 C CA . HIS A 1 87 ? 46.234 16.804 53.627 1.00 18.76 87 HIS A CA 1
ATOM 521 C C . HIS A 1 87 ? 45.189 15.894 54.266 1.00 19.69 87 HIS A C 1
ATOM 522 O O . HIS A 1 87 ? 44.059 16.321 54.548 1.00 19.01 87 HIS A O 1
ATOM 529 N N . GLU A 1 88 ? 45.581 14.648 54.515 1.00 14.26 88 GLU A N 1
ATOM 530 C CA . GLU A 1 88 ? 44.697 13.687 55.171 1.00 19.71 88 GLU A CA 1
ATOM 531 C C . GLU A 1 88 ? 44.176 14.183 56.518 1.00 18.08 88 GLU A C 1
ATOM 532 O O . GLU A 1 88 ? 42.988 14.056 56.808 1.00 17.98 88 GLU A O 1
ATOM 538 N N . LYS A 1 89 ? 45.065 14.754 57.327 1.00 16.64 89 LYS A N 1
ATOM 539 C CA . LYS A 1 89 ? 44.668 15.354 58.607 1.00 19.70 89 LYS A CA 1
ATOM 540 C C . LYS A 1 89 ? 43.553 16.393 58.452 1.00 18.37 89 LYS A C 1
ATOM 541 O O . LYS A 1 89 ? 42.599 16.440 59.239 1.00 16.86 89 LYS A O 1
ATOM 547 N N . LYS A 1 90 ? 43.690 17.250 57.449 1.00 16.03 90 LYS A N 1
ATOM 548 C CA . LYS A 1 90 ? 42.669 18.264 57.206 1.00 16.92 90 LYS A CA 1
ATOM 549 C C . LYS A 1 90 ? 41.373 17.611 56.728 1.00 16.78 90 LYS A 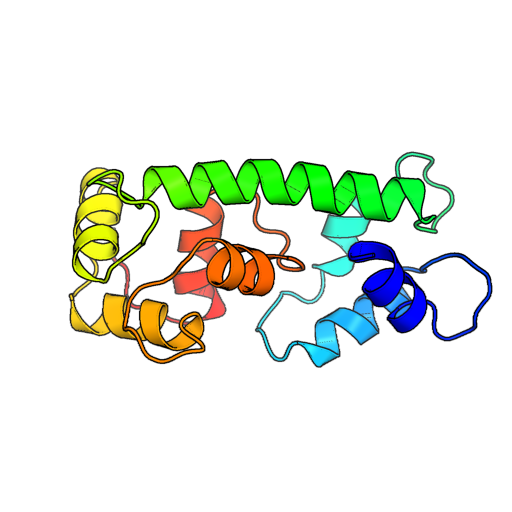C 1
ATOM 550 O O . LYS A 1 90 ? 40.282 18.050 57.080 1.00 19.69 90 LYS A O 1
ATOM 556 N N . MET A 1 91 ? 41.502 16.550 55.940 1.00 13.53 91 MET A N 1
ATOM 557 C CA . MET A 1 91 ? 40.337 15.876 55.373 1.00 14.29 91 MET A CA 1
ATOM 558 C C . MET A 1 91 ? 39.558 15.119 56.442 1.00 18.90 91 MET A C 1
ATOM 559 O O . MET A 1 91 ? 38.333 14.981 56.350 1.00 12.46 91 MET A O 1
ATOM 564 N N . LYS A 1 92 ? 40.276 14.658 57.465 1.00 17.62 92 LYS A N 1
ATOM 565 C CA . LYS A 1 92 ? 39.660 14.022 58.627 1.00 15.89 92 LYS A CA 1
ATOM 566 C C . LYS A 1 92 ? 38.851 15.036 59.434 1.00 18.29 92 LYS A C 1
ATOM 567 O O . LYS A 1 92 ? 37.757 14.735 59.905 1.00 16.12 92 LYS A O 1
ATOM 573 N N . LEU A 1 93 ? 39.400 16.240 59.599 1.00 18.04 93 LEU A N 1
ATOM 574 C CA . LEU A 1 93 ? 38.672 17.307 60.275 1.00 14.72 93 LEU A CA 1
ATOM 575 C C . LEU A 1 93 ? 37.417 17.715 59.489 1.00 18.40 93 LEU A C 1
ATOM 576 O O . LEU A 1 93 ? 36.361 17.981 60.074 1.00 15.37 93 LEU A O 1
ATOM 581 N N . ALA A 1 94 ? 37.517 17.744 58.163 1.00 13.52 94 ALA A N 1
ATOM 582 C CA . ALA A 1 94 ? 36.340 18.057 57.355 1.00 13.97 94 ALA A CA 1
ATOM 583 C C . ALA A 1 94 ? 35.275 16.956 57.448 1.00 17.76 94 ALA A C 1
ATOM 584 O O . ALA A 1 94 ? 34.077 17.242 57.577 1.00 13.97 94 ALA A O 1
ATOM 586 N N . PHE A 1 95 ? 35.718 15.701 57.409 1.00 15.39 95 PHE A N 1
ATOM 587 C CA . PHE A 1 95 ? 34.828 14.557 57.570 1.00 14.18 95 PHE A CA 1
ATOM 588 C C . PHE A 1 95 ? 34.110 14.701 58.902 1.00 14.18 95 PHE A C 1
ATOM 589 O O . PHE A 1 95 ? 32.875 14.608 58.971 1.00 16.53 95 PHE A O 1
ATOM 597 N N . LYS A 1 96 ? 34.888 14.941 59.955 1.00 12.52 96 LYS A N 1
ATOM 598 C CA . LYS A 1 96 ? 34.350 15.015 61.310 1.00 19.16 96 LYS A CA 1
ATOM 599 C C . LYS A 1 96 ? 33.299 16.096 61.450 1.00 13.87 96 LYS A C 1
ATOM 600 O O . LYS A 1 96 ? 32.292 15.915 62.129 1.00 17.45 96 LYS A O 1
ATOM 606 N N . SER A 1 97 ? 33.527 17.223 60.786 1.00 17.91 97 SER A N 1
ATOM 607 C CA . SER A 1 97 ? 32.607 18.352 60.880 1.00 15.37 97 SER A CA 1
ATOM 608 C C . SER A 1 97 ? 31.249 18.080 60.185 1.00 20.07 97 SER A C 1
ATOM 609 O O . SER A 1 97 ? 30.297 18.830 60.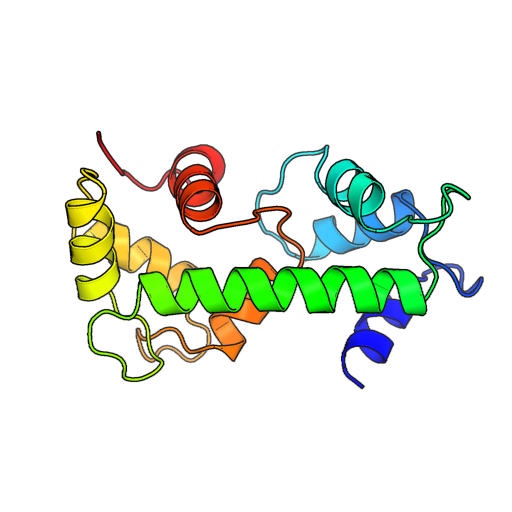365 1.00 17.80 97 SER A O 1
ATOM 612 N N . LEU A 1 98 ? 31.170 17.002 59.403 1.00 16.93 98 LEU A N 1
ATOM 613 C CA . LEU A 1 98 ? 29.934 16.633 58.711 1.00 16.21 98 LEU A CA 1
ATOM 614 C C . LEU A 1 98 ? 29.224 15.502 59.459 1.00 15.86 98 LEU A C 1
ATOM 615 O O . LEU A 1 98 ? 28.002 15.339 59.364 1.00 16.17 98 LEU A O 1
ATOM 620 N N . ASP A 1 99 ? 30.002 14.730 60.211 1.00 16.56 99 ASP A N 1
ATOM 621 C CA . ASP A 1 99 ? 29.493 13.589 60.969 1.00 17.19 99 ASP A CA 1
ATOM 622 C C . ASP A 1 99 ? 28.809 14.035 62.271 1.00 17.26 99 ASP A C 1
ATOM 623 O O . ASP A 1 99 ? 29.353 13.860 63.367 1.00 15.29 99 ASP A O 1
ATOM 628 N N . LYS A 1 100 ? 27.610 14.593 62.144 1.00 17.58 100 LYS A N 1
ATOM 629 C CA . LYS A 1 100 ? 26.910 15.162 63.292 1.00 21.05 100 LYS A CA 1
ATOM 630 C C . LYS A 1 100 ? 26.625 14.172 64.421 1.00 19.74 100 LYS A C 1
ATOM 631 O O . LYS A 1 100 ? 26.678 14.544 65.589 1.00 22.01 100 LYS A O 1
ATOM 637 N N . ASN A 1 101 ? 26.335 12.916 64.088 1.00 18.98 101 ASN A N 1
ATOM 638 C CA . ASN A 1 101 ? 26.022 11.944 65.141 1.00 19.80 101 ASN A CA 1
ATOM 639 C C . ASN A 1 101 ? 27.231 11.150 65.643 1.00 22.99 101 ASN A C 1
ATOM 640 O O . ASN A 1 101 ? 27.082 10.216 66.425 1.00 21.75 101 ASN A O 1
ATOM 645 N N . ASN A 1 102 ? 28.417 11.527 65.173 1.00 21.92 102 ASN A N 1
ATOM 646 C CA . ASN A 1 102 ? 29.680 10.964 65.656 1.00 22.52 102 ASN A CA 1
ATOM 647 C C . ASN A 1 102 ? 29.832 9.441 65.500 1.00 24.36 102 ASN A C 1
ATOM 648 O O . ASN A 1 102 ? 30.396 8.783 66.369 1.00 20.50 102 ASN A O 1
ATOM 653 N N . ASP A 1 103 ? 29.336 8.875 64.401 1.00 21.50 103 ASP A N 1
ATOM 654 C CA . ASP A 1 103 ? 29.446 7.426 64.216 1.00 20.42 103 ASP A CA 1
ATOM 655 C C . ASP A 1 103 ? 30.532 7.047 63.221 1.00 22.42 103 ASP A C 1
ATOM 656 O O . ASP A 1 103 ? 30.658 5.882 62.851 1.00 24.01 103 ASP A O 1
ATOM 661 N N . GLY A 1 104 ? 31.299 8.036 62.769 1.00 17.86 104 GLY A N 1
ATOM 662 C CA . GLY A 1 104 ? 32.339 7.783 61.792 1.00 19.81 104 GLY A CA 1
ATOM 663 C C . GLY A 1 104 ? 31.829 7.532 60.385 1.00 17.34 104 GLY A C 1
ATOM 664 O O . GLY A 1 104 ? 32.574 7.044 59.539 1.00 22.86 104 GLY A O 1
ATOM 665 N N . LYS A 1 105 ? 30.567 7.873 60.125 1.00 18.39 105 LYS A N 1
ATOM 666 C CA . LYS A 1 105 ? 30.009 7.797 58.779 1.00 16.48 105 LYS A CA 1
ATOM 667 C C . LYS A 1 105 ? 29.309 9.100 58.407 1.00 14.71 105 LYS A C 1
ATOM 668 O O . LYS A 1 105 ? 28.774 9.783 59.260 1.00 17.15 105 LYS A O 1
ATOM 674 N N . ILE A 1 106 ? 29.297 9.435 57.124 1.00 17.64 106 ILE A N 1
ATOM 675 C CA . ILE A 1 106 ? 28.485 10.560 56.661 1.00 15.51 106 ILE A CA 1
ATOM 676 C C . ILE A 1 106 ? 27.279 10.068 55.862 1.00 17.12 106 ILE A C 1
ATOM 677 O O . ILE A 1 106 ? 27.415 9.297 54.906 1.00 15.61 106 ILE A O 1
ATOM 682 N N . GLU A 1 107 ? 26.094 10.494 56.273 1.00 15.91 107 GLU A N 1
ATOM 683 C CA . GLU A 1 107 ? 24.890 10.168 55.516 1.00 18.17 107 GLU A CA 1
ATOM 684 C C . GLU A 1 107 ? 24.264 11.431 54.933 1.00 16.85 107 GLU A C 1
ATOM 685 O O . GLU A 1 107 ? 24.692 12.541 55.246 1.00 16.61 107 GLU A O 1
ATOM 691 N N . ALA A 1 108 ? 23.269 11.266 54.064 1.00 17.73 108 ALA A N 1
ATOM 692 C CA . ALA A 1 108 ? 22.732 12.406 53.328 1.00 17.84 108 ALA A CA 1
ATOM 693 C C . ALA A 1 108 ? 22.161 13.477 54.262 1.00 17.55 108 ALA A C 1
ATOM 694 O O . ALA A 1 108 ? 22.389 14.681 54.066 1.00 14.49 108 ALA A O 1
ATOM 696 N N . SER A 1 109 ? 21.442 13.030 55.285 1.00 14.98 109 SER A N 1
ATOM 697 C CA . SER A 1 109 ? 20.801 13.937 56.224 1.00 17.34 109 SER A CA 1
ATOM 698 C C . SER A 1 109 ? 21.827 14.799 56.968 1.00 15.49 109 SER A C 1
ATOM 699 O O . SER A 1 109 ? 21.550 15.939 57.325 1.00 17.03 109 SER A O 1
ATOM 702 N N . GLU A 1 110 ? 23.018 14.257 57.187 1.00 14.44 110 GLU A N 1
ATOM 703 C CA . GLU A 1 110 ? 24.050 15.015 57.883 1.00 15.59 110 GLU A CA 1
ATOM 704 C C . GLU A 1 110 ? 24.643 16.086 56.991 1.00 16.53 110 GLU A C 1
ATOM 705 O O . GLU A 1 110 ? 24.980 17.169 57.473 1.00 15.01 110 GLU A O 1
ATOM 711 N N . ILE A 1 111 ? 24.781 15.787 55.696 1.00 14.52 111 ILE A N 1
ATOM 712 C CA . ILE A 1 111 ? 25.188 16.808 54.735 1.00 14.74 111 ILE A CA 1
ATOM 713 C C . ILE A 1 111 ? 24.182 17.965 54.752 1.00 16.28 111 ILE A C 1
ATOM 714 O O . ILE A 1 111 ? 24.571 19.131 54.844 1.00 15.20 111 ILE A O 1
ATOM 719 N N . VAL A 1 112 ? 22.895 17.629 54.670 1.00 15.68 112 VAL A N 1
ATOM 720 C CA . VAL A 1 112 ? 21.833 18.628 54.695 1.00 14.06 112 VAL A CA 1
ATOM 721 C C . VAL A 1 112 ? 21.943 19.480 55.963 1.00 15.75 112 VAL A C 1
ATOM 722 O O . VAL A 1 112 ? 21.973 20.697 55.885 1.00 16.44 112 VAL A O 1
ATOM 726 N N . GLN A 1 113 ? 22.052 18.838 57.125 1.00 17.55 113 GLN A N 1
ATOM 727 C CA . GLN A 1 113 ? 22.037 19.572 58.390 1.00 17.63 113 GLN A CA 1
ATOM 728 C C . GLN A 1 113 ? 23.329 20.353 58.669 1.00 18.44 113 GLN A C 1
ATOM 729 O O . GLN A 1 113 ? 23.276 21.425 59.250 1.00 15.31 113 GLN A O 1
ATOM 735 N N . SER A 1 114 ? 24.481 19.822 58.267 1.00 14.13 114 SER A N 1
ATOM 736 C CA . SER A 1 114 ? 25.737 20.549 58.443 1.00 20.81 114 SER A CA 1
ATOM 737 C C . SER A 1 114 ? 25.780 21.811 57.582 1.00 18.81 114 SER A C 1
ATOM 738 O O . SER A 1 114 ? 26.173 22.865 58.046 1.00 19.15 114 SER A O 1
ATOM 741 N N . LEU A 1 115 ? 25.393 21.698 56.318 1.00 20.38 115 LEU A N 1
ATOM 742 C CA . LEU A 1 115 ? 25.417 22.865 55.443 1.00 16.62 115 LEU A CA 1
ATOM 743 C C . LEU A 1 115 ? 24.439 23.910 55.951 1.00 21.11 115 LEU A C 1
ATOM 744 O O . LEU A 1 115 ? 24.713 25.113 55.900 1.00 20.44 115 LEU A O 1
ATOM 749 N N . GLN A 1 116 ? 23.300 23.446 56.457 1.00 20.34 116 GLN A N 1
ATOM 750 C CA . GLN A 1 116 ? 22.314 24.351 57.035 1.00 22.72 116 GLN A CA 1
ATOM 751 C C . GLN A 1 116 ? 22.872 25.183 58.200 1.00 20.67 116 GLN A C 1
ATOM 752 O O . GLN A 1 116 ? 22.595 26.370 58.301 1.00 20.94 116 GLN A O 1
ATOM 758 N N . THR A 1 117 ? 23.666 24.566 59.071 1.00 19.37 117 THR A N 1
ATOM 759 C CA . THR A 1 117 ? 24.293 25.314 60.164 1.00 24.84 117 THR A CA 1
ATOM 760 C C . THR A 1 117 ? 25.360 26.308 59.667 1.00 27.13 117 THR A C 1
ATOM 761 O O . THR A 1 117 ? 25.727 27.252 60.372 1.00 26.56 117 THR A O 1
ATOM 765 N N . LEU A 1 118 ? 25.847 26.094 58.448 1.00 26.11 118 LEU A N 1
ATOM 766 C CA . LEU A 1 118 ? 26.744 27.046 57.804 1.00 24.80 118 LEU A CA 1
ATOM 767 C C . LEU A 1 118 ? 25.934 28.074 57.027 1.00 24.57 118 LEU A C 1
ATOM 768 O O . LEU A 1 118 ? 26.491 28.912 56.332 1.00 26.53 118 LEU A O 1
ATOM 773 N N . GLY A 1 119 ? 24.613 28.004 57.143 1.00 27.12 119 GLY A N 1
ATOM 774 C CA . GLY A 1 119 ? 23.742 28.905 56.411 1.00 25.81 119 GLY A CA 1
ATOM 775 C C . GLY A 1 119 ? 23.659 28.586 54.925 1.00 26.55 119 GLY A C 1
ATOM 776 O O . GLY A 1 119 ? 23.533 29.485 54.097 1.00 24.58 119 GLY A O 1
ATOM 777 N N . LEU A 1 120 ? 23.742 27.302 54.589 1.00 25.93 120 LEU A N 1
ATOM 778 C CA . LEU A 1 120 ? 23.650 26.850 53.204 1.00 22.57 120 LEU A CA 1
ATOM 779 C C . LEU A 1 120 ? 22.504 25.855 53.065 1.00 24.22 120 LEU A C 1
ATOM 780 O O . LEU A 1 120 ? 22.389 24.920 53.857 1.00 22.49 120 LEU A O 1
ATOM 785 N N . THR A 1 121 ? 21.663 26.047 52.055 1.00 19.06 121 THR A N 1
ATOM 786 C CA . THR A 1 121 ? 20.547 25.139 51.822 1.00 17.19 121 THR A CA 1
ATOM 787 C C . THR A 1 121 ? 20.850 24.145 50.707 1.00 20.88 121 THR A C 1
ATOM 788 O O . THR A 1 121 ? 21.168 24.536 49.584 1.00 22.74 121 THR A O 1
ATOM 792 N N . ILE A 1 122 ? 20.741 22.860 51.019 1.00 16.29 122 ILE A N 1
ATOM 793 C CA . ILE A 1 122 ? 20.871 21.822 50.005 1.00 14.73 122 ILE A CA 1
ATOM 794 C C . ILE A 1 122 ? 19.752 20.831 50.266 1.00 16.78 122 ILE A C 1
ATOM 795 O O . ILE A 1 122 ? 19.429 20.535 51.423 1.00 16.96 122 ILE A O 1
ATOM 800 N N . SER A 1 123 ? 19.118 20.357 49.200 1.00 21.32 123 SER A N 1
ATOM 801 C CA . SER A 1 123 ? 17.997 19.436 49.344 1.00 15.79 123 SER A CA 1
ATOM 802 C C . SER A 1 123 ? 18.537 18.052 49.606 1.00 19.22 123 SER A C 1
ATOM 803 O O . SER A 1 123 ? 19.717 17.785 49.385 1.00 14.34 123 SER A O 1
ATOM 806 N N . GLU A 1 124 ? 17.661 17.167 50.063 1.00 17.27 124 GLU A N 1
ATOM 807 C CA . GLU A 1 124 ? 18.035 15.784 50.286 1.00 19.71 124 GLU A CA 1
ATOM 808 C C . GLU A 1 124 ? 18.513 15.119 48.995 1.00 20.90 124 GLU A C 1
ATOM 809 O O . GLU A 1 124 ? 19.510 14.402 48.999 1.00 19.19 124 GLU A O 1
ATOM 815 N N . GLN A 1 125 ? 17.812 15.364 47.895 1.00 19.69 125 GLN A N 1
ATOM 816 C CA . GLN A 1 125 ? 18.213 14.796 46.604 1.00 18.90 125 GLN A CA 1
ATOM 817 C C . GLN A 1 125 ? 19.604 15.263 46.141 1.00 18.55 125 GLN A C 1
ATOM 818 O O . GLN A 1 125 ? 20.377 14.483 45.593 1.00 18.31 125 GLN A O 1
ATOM 824 N N . GLN A 1 126 ? 19.920 16.531 46.358 1.00 13.60 126 GLN A N 1
ATOM 825 C CA . GLN A 1 126 ? 21.234 17.035 45.981 1.00 14.17 126 GLN A CA 1
ATOM 826 C C . GLN A 1 126 ? 22.333 16.448 46.863 1.00 16.89 126 GLN A C 1
ATOM 827 O O . GLN A 1 126 ? 23.443 16.188 46.398 1.00 17.28 126 GLN A O 1
ATOM 833 N N . ALA A 1 127 ? 22.014 16.241 48.138 1.00 16.34 127 ALA A N 1
ATOM 834 C CA . ALA A 1 127 ? 22.941 15.635 49.089 1.00 13.92 127 ALA A CA 1
ATOM 835 C C . ALA A 1 127 ? 23.216 14.182 48.701 1.00 14.36 127 ALA A C 1
ATOM 836 O O . ALA A 1 127 ? 24.315 13.666 48.884 1.00 15.86 127 ALA A O 1
ATOM 838 N N . GLU A 1 128 ? 22.205 13.528 48.150 1.00 13.92 128 GLU A N 1
ATOM 839 C CA . GLU A 1 128 ? 22.365 12.161 47.689 1.00 19.18 128 GLU A CA 1
ATOM 840 C C . GLU A 1 128 ? 23.284 12.079 46.476 1.00 19.41 128 GLU A C 1
ATOM 841 O O . GLU A 1 128 ? 24.055 11.127 46.358 1.00 18.16 128 GLU A O 1
ATOM 847 N N . LEU A 1 129 ? 23.217 13.082 45.596 1.00 16.34 129 LEU A N 1
ATOM 848 C CA . LEU A 1 129 ? 24.141 13.161 44.463 1.00 18.17 129 LEU A CA 1
ATOM 849 C C . LEU A 1 129 ? 25.581 13.244 44.955 1.00 16.51 129 LEU A C 1
ATOM 850 O O . LEU A 1 129 ? 26.464 12.571 44.433 1.00 17.73 129 LEU A O 1
ATOM 855 N N . ILE A 1 130 ? 25.817 14.079 45.957 1.00 15.11 130 ILE A N 1
ATOM 856 C CA . ILE A 1 130 ? 27.128 14.100 46.594 1.00 18.34 130 ILE A CA 1
ATOM 857 C C . ILE A 1 130 ? 27.483 12.702 47.133 1.00 14.78 130 ILE A C 1
ATOM 858 O O . ILE A 1 130 ? 28.563 12.183 46.868 1.00 16.58 130 ILE A O 1
ATOM 863 N N . LEU A 1 131 ? 26.573 12.100 47.892 1.00 17.52 131 LEU A N 1
ATOM 864 C CA . LEU A 1 131 ? 26.826 10.778 48.464 1.00 19.41 131 LEU A CA 1
ATOM 865 C C . LEU A 1 131 ? 27.189 9.755 47.391 1.00 19.43 131 LEU A C 1
ATOM 866 O O . LEU A 1 131 ? 28.142 8.983 47.543 1.00 19.45 131 LEU A O 1
ATOM 871 N N . GLN A 1 132 ? 26.441 9.774 46.293 1.00 18.71 13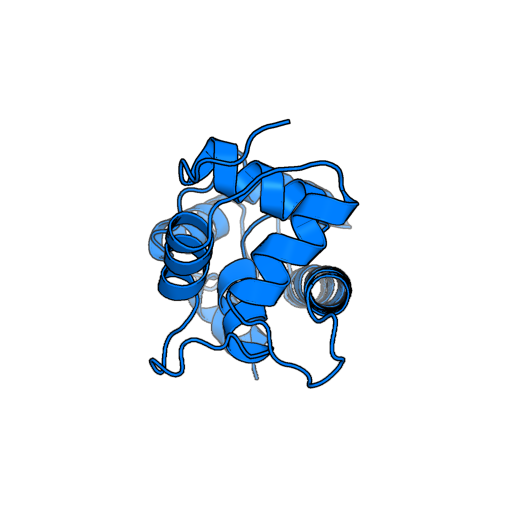2 GLN A N 1
ATOM 872 C CA . GLN A 1 132 ? 26.661 8.827 45.205 1.00 23.06 132 GLN A CA 1
ATOM 873 C C . GLN A 1 132 ? 28.026 8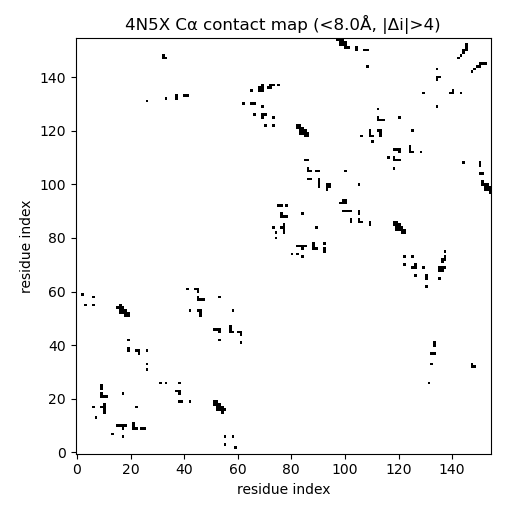.995 44.541 1.00 22.62 132 GLN A C 1
ATOM 874 O O . GLN A 1 132 ? 28.597 8.025 44.051 1.00 19.69 132 GLN A O 1
ATOM 880 N N . SER A 1 133 ? 28.557 10.218 44.534 1.00 18.84 133 SER A N 1
ATOM 881 C CA . SER A 1 133 ? 29.854 10.472 43.890 1.00 17.09 133 SER A CA 1
ATOM 882 C C . SER A 1 133 ? 31.038 9.940 44.705 1.00 17.80 133 SER A C 1
ATOM 883 O O . SER A 1 133 ? 32.150 9.830 44.194 1.00 20.36 133 SER A O 1
ATOM 886 N N . ILE A 1 134 ? 30.808 9.636 45.977 1.00 15.60 134 ILE A N 1
ATOM 887 C CA . ILE A 1 134 ? 31.886 9.202 46.865 1.00 15.76 134 ILE A CA 1
ATOM 888 C C . ILE A 1 134 ? 31.707 7.754 47.351 1.00 16.26 134 ILE A C 1
ATOM 889 O O . ILE A 1 134 ? 32.683 7.013 47.547 1.00 19.22 134 ILE A O 1
ATOM 894 N N . ASP A 1 135 ? 30.452 7.348 47.511 1.00 18.21 135 ASP A N 1
ATOM 895 C CA . ASP A 1 135 ? 30.104 6.021 47.999 1.00 20.14 135 ASP A CA 1
ATOM 896 C C . ASP A 1 135 ? 30.483 4.941 46.986 1.00 20.42 135 ASP A C 1
ATOM 897 O O . ASP A 1 135 ? 29.908 4.863 45.903 1.00 29.21 135 ASP A O 1
ATOM 902 N N . VAL A 1 136 ? 31.441 4.098 47.339 1.00 24.25 136 VAL A N 1
ATOM 903 C CA A VAL A 1 136 ? 31.897 3.087 46.393 0.50 22.80 136 VAL A CA 1
ATOM 904 C CA B VAL A 1 136 ? 31.958 3.071 46.438 0.50 22.80 136 VAL A CA 1
ATOM 905 C C . VAL A 1 136 ? 31.258 1.713 46.614 1.00 24.93 136 VAL A C 1
ATOM 906 O O . VAL A 1 136 ? 31.036 0.977 45.655 1.00 24.86 136 VAL A O 1
ATOM 913 N N . ASP A 1 137 ? 30.919 1.373 47.854 1.00 24.85 137 ASP A N 1
ATOM 914 C CA . ASP A 1 137 ? 30.319 0.058 48.128 1.00 23.34 137 ASP A CA 1
ATOM 915 C C . ASP A 1 137 ? 28.788 0.075 48.201 1.00 23.13 137 ASP A C 1
ATOM 916 O O . ASP A 1 137 ? 28.165 -0.906 48.605 1.00 28.05 137 ASP A O 1
ATOM 921 N N . GLY A 1 138 ? 28.184 1.198 47.824 1.00 20.71 138 GLY A N 1
ATOM 922 C CA . GLY A 1 138 ? 26.731 1.327 47.806 1.00 19.24 138 GLY A CA 1
ATOM 923 C C . GLY A 1 138 ? 25.986 1.273 49.136 1.00 20.00 138 GLY A C 1
ATOM 924 O O . GLY A 1 138 ? 24.831 0.860 49.179 1.00 20.56 138 GLY A O 1
ATOM 925 N N . THR A 1 139 ? 26.628 1.688 50.224 1.00 17.56 139 THR A N 1
ATOM 926 C CA . THR A 1 139 ? 25.963 1.690 51.526 1.00 20.00 139 THR A CA 1
ATOM 927 C C . THR A 1 139 ? 25.123 2.951 51.730 1.00 18.73 139 THR A C 1
ATOM 928 O O . THR A 1 139 ? 24.345 3.037 52.682 1.00 18.92 139 THR A O 1
ATOM 932 N N . MET A 1 140 ? 25.284 3.920 50.831 1.00 19.92 140 MET A N 1
ATOM 933 C CA . MET A 1 140 ? 24.690 5.254 50.988 1.00 20.04 140 MET A CA 1
ATOM 934 C C . MET A 1 140 ? 25.188 5.911 52.281 1.00 21.60 140 MET A C 1
ATOM 935 O O . MET A 1 140 ? 24.533 6.768 52.864 1.00 19.12 140 MET A O 1
ATOM 940 N N . THR A 1 141 ? 26.363 5.480 52.714 1.00 22.17 141 THR A N 1
ATOM 941 C CA . THR A 1 141 ? 27.072 6.102 53.812 1.00 17.93 141 THR A CA 1
ATOM 942 C C . THR A 1 141 ? 28.500 6.238 53.322 1.00 18.45 141 THR A C 1
ATOM 943 O O . THR A 1 141 ? 28.993 5.367 52.626 1.00 16.94 141 THR A O 1
ATOM 947 N N . VAL A 1 142 ? 29.163 7.336 53.657 1.00 17.42 142 VAL A N 1
ATOM 948 C CA . VAL A 1 142 ? 30.552 7.506 53.257 1.00 13.23 142 VAL A CA 1
ATOM 949 C C . VAL A 1 142 ? 31.439 7.231 54.452 1.00 15.56 142 VAL A C 1
ATOM 950 O O . VAL A 1 142 ? 31.276 7.861 55.494 1.00 15.17 142 VAL A O 1
ATOM 954 N N . ASP A 1 143 ? 32.367 6.287 54.310 1.00 13.21 143 ASP A N 1
ATOM 955 C CA . ASP A 1 143 ? 33.296 5.992 55.399 1.00 20.20 143 ASP A CA 1
ATOM 956 C C . ASP A 1 143 ? 34.616 6.726 55.162 1.00 18.06 143 ASP A C 1
ATOM 957 O O . ASP A 1 143 ? 34.827 7.299 54.094 1.00 16.78 143 ASP A O 1
ATOM 962 N N . TRP A 1 144 ? 35.501 6.697 56.147 1.00 16.33 144 TRP A N 1
ATOM 963 C CA . TRP A 1 144 ? 36.724 7.488 56.066 1.00 14.32 144 TRP A CA 1
ATOM 964 C C . TRP A 1 144 ? 37.572 7.153 54.842 1.00 16.91 144 TRP A C 1
ATOM 965 O O . TRP A 1 144 ? 38.072 8.056 54.179 1.00 21.85 144 TRP A O 1
ATOM 976 N N . ASN A 1 145 ? 37.727 5.867 54.538 1.00 18.05 145 ASN A N 1
ATOM 977 C CA . ASN A 1 145 ? 38.501 5.451 53.368 1.00 19.15 145 ASN A CA 1
ATOM 978 C C . ASN A 1 145 ? 37.941 6.017 52.063 1.00 19.34 145 ASN A C 1
ATOM 979 O O . ASN A 1 145 ? 38.693 6.496 51.218 1.00 18.96 145 ASN A O 1
ATOM 984 N N . GLU A 1 146 ? 36.622 5.936 51.903 1.00 15.95 146 GLU A N 1
ATOM 985 C CA . GLU A 1 146 ? 35.946 6.472 50.729 1.00 17.16 146 GLU A CA 1
ATOM 986 C C . GLU A 1 146 ? 36.159 7.974 50.597 1.00 14.46 146 GLU A C 1
ATOM 987 O O . GLU A 1 146 ? 36.455 8.466 49.520 1.00 15.07 146 GLU A O 1
ATOM 993 N N . TRP A 1 147 ? 35.983 8.692 51.702 1.00 17.19 147 TRP A N 1
ATOM 994 C CA . TRP A 1 147 ? 36.174 10.143 51.750 1.00 14.73 147 TRP A CA 1
ATOM 995 C C . TRP A 1 147 ? 37.620 10.527 51.415 1.00 20.17 147 TRP A C 1
ATOM 996 O O . TRP A 1 147 ? 37.880 11.357 50.530 1.00 19.45 147 TRP A O 1
ATOM 1007 N N . ARG A 1 148 ? 38.552 9.904 52.132 1.00 19.40 148 ARG A N 1
ATOM 1008 C CA . ARG A 1 148 ? 39.978 10.133 51.964 1.00 16.47 148 ARG A CA 1
ATOM 1009 C C . ARG A 1 148 ? 40.434 9.861 50.531 1.00 18.73 148 ARG A C 1
ATOM 1010 O O . ARG A 1 148 ? 41.105 10.696 49.925 1.00 15.50 148 ARG A O 1
ATOM 1018 N N . ASP A 1 149 ? 40.064 8.695 50.001 1.00 15.73 149 ASP A N 1
ATOM 1019 C CA . ASP A 1 149 ? 40.452 8.300 48.649 1.00 20.11 149 ASP A CA 1
ATOM 1020 C C . ASP A 1 149 ? 39.891 9.262 47.611 1.00 16.26 149 ASP A C 1
ATOM 1021 O O . ASP A 1 149 ? 40.554 9.576 46.631 1.00 16.44 149 ASP A O 1
ATOM 1026 N N . TYR A 1 150 ? 38.660 9.707 47.818 1.00 14.86 150 TYR A N 1
ATOM 1027 C CA . TYR A 1 150 ? 38.051 10.630 46.878 1.00 15.79 150 TYR A CA 1
ATOM 1028 C C . TYR A 1 150 ? 38.843 11.931 46.883 1.00 16.83 150 TYR A C 1
ATOM 1029 O O . TYR A 1 150 ? 39.169 12.482 45.834 1.00 17.64 150 TYR A O 1
ATOM 1038 N N . PHE A 1 151 ? 39.183 12.406 48.075 1.00 16.99 151 PHE A N 1
ATOM 1039 C CA . PHE A 1 151 ? 39.763 13.734 48.205 1.00 15.95 151 PHE A CA 1
ATOM 1040 C C . PHE A 1 151 ? 41.292 13.778 48.184 1.00 16.76 151 PHE A C 1
ATOM 1041 O O . PHE A 1 151 ? 41.877 14.855 48.199 1.00 16.08 151 PHE A O 1
ATOM 1049 N N . LEU A 1 152 ? 41.922 12.607 48.118 1.00 20.09 152 LEU A N 1
ATOM 1050 C CA . LEU A 1 152 ? 43.380 12.477 48.230 1.00 17.88 152 LEU A CA 1
ATOM 1051 C C . LEU A 1 152 ? 44.175 13.460 47.376 1.00 16.53 152 LEU A C 1
ATOM 1052 O O . LEU A 1 152 ? 45.094 14.104 47.873 1.00 19.28 152 LEU A O 1
ATOM 1057 N N . PHE A 1 153 ? 43.811 13.591 46.103 1.00 16.57 153 PHE A N 1
ATOM 1058 C CA . PHE A 1 153 ? 44.550 14.472 45.197 1.00 19.45 153 PHE A CA 1
ATOM 1059 C C . PHE A 1 153 ? 43.806 15.768 44.821 1.00 18.84 153 PHE A C 1
ATOM 1060 O O . PHE A 1 153 ? 44.249 16.529 43.962 1.00 18.94 153 PHE A O 1
ATOM 1068 N N . ASN A 1 154 ? 42.683 16.015 45.483 1.00 19.04 154 ASN A N 1
ATOM 1069 C CA . ASN A 1 154 ? 41.960 17.278 45.338 1.00 18.20 154 ASN A CA 1
ATOM 1070 C C . ASN A 1 154 ? 42.598 18.291 46.290 1.00 18.70 154 ASN A C 1
ATOM 1071 O O . ASN A 1 154 ? 42.721 18.014 47.487 1.00 15.43 154 ASN A O 1
ATOM 1076 N N . PRO A 1 155 ? 43.025 19.461 45.761 1.00 17.18 155 PRO A N 1
ATOM 1077 C CA . PRO A 1 155 ? 43.744 20.487 46.542 1.00 15.98 155 PRO A CA 1
ATOM 1078 C C . PRO A 1 155 ? 42.961 21.104 47.710 1.00 20.91 155 PRO A C 1
ATOM 1079 O O . PRO A 1 155 ? 43.581 21.820 48.500 1.00 25.15 155 PRO A O 1
ATOM 1083 N N . VAL A 1 156 ? 41.652 20.849 47.820 1.00 18.59 156 VAL A N 1
ATOM 1084 C CA . VAL A 1 156 ? 40.826 21.456 48.872 1.00 14.32 156 VAL A CA 1
ATOM 1085 C C . VAL A 1 156 ? 41.421 21.261 50.261 1.00 16.53 156 VAL A C 1
ATOM 1086 O O . VAL A 1 156 ? 41.937 20.178 50.570 1.00 16.69 156 VAL A O 1
ATOM 1090 N N . THR A 1 157 ? 41.340 22.292 51.106 1.00 14.58 157 THR A N 1
ATOM 1091 C CA . THR A 1 157 ? 41.970 22.225 52.430 1.00 18.71 157 THR A CA 1
ATOM 1092 C C . THR A 1 157 ? 41.042 22.159 53.660 1.00 18.26 157 THR A C 1
ATOM 1093 O O . THR A 1 157 ? 41.506 21.922 54.781 1.00 17.06 157 THR A O 1
ATOM 1097 N N . ASP A 1 158 ? 39.744 22.366 53.458 1.00 17.70 158 ASP A N 1
ATOM 1098 C CA . ASP A 1 158 ? 38.803 22.304 54.569 1.00 17.07 158 ASP A CA 1
ATOM 1099 C C . ASP A 1 158 ? 37.396 22.119 54.038 1.00 16.30 158 ASP A C 1
ATOM 1100 O O . ASP A 1 158 ? 37.181 22.149 52.823 1.00 18.81 158 ASP A O 1
ATOM 1105 N N . ILE A 1 159 ? 36.436 21.935 54.939 1.00 16.58 159 ILE A N 1
ATOM 1106 C CA . ILE A 1 159 ? 35.072 21.625 54.516 1.00 13.15 159 ILE A CA 1
ATOM 1107 C C . ILE A 1 159 ? 34.476 22.733 53.642 1.00 15.19 159 ILE A C 1
ATOM 1108 O O . ILE A 1 159 ? 33.716 22.459 52.706 1.00 16.03 159 ILE A O 1
ATOM 1113 N N . GLU A 1 160 ? 34.841 23.984 53.907 1.00 14.45 160 GLU A N 1
ATOM 1114 C CA . GLU A 1 160 ? 34.302 25.059 53.081 1.00 16.94 160 GLU A CA 1
ATOM 1115 C C . GLU A 1 160 ? 34.768 24.933 51.631 1.00 16.59 160 GLU A C 1
ATOM 1116 O O . GLU A 1 160 ? 33.980 25.096 50.697 1.00 18.75 160 GLU A O 1
ATOM 1122 N N . GLU A 1 161 ? 36.052 24.643 51.441 1.00 19.59 161 GLU A N 1
ATOM 1123 C CA . GLU A 1 161 ? 36.581 24.463 50.097 1.00 16.56 161 GLU A CA 1
ATOM 1124 C C . GLU A 1 161 ? 35.923 23.277 49.413 1.00 16.29 161 GLU A C 1
ATOM 1125 O O . GLU A 1 161 ? 35.653 23.312 48.210 1.00 15.40 161 GLU A O 1
ATOM 1131 N N . ILE A 1 162 ? 35.654 22.240 50.196 1.00 12.11 162 ILE A N 1
ATOM 1132 C CA . ILE A 1 162 ? 34.993 21.048 49.682 1.00 13.51 162 ILE A CA 1
ATOM 1133 C C . ILE A 1 162 ? 33.622 21.417 49.158 1.00 15.49 162 ILE A C 1
ATOM 1134 O O . ILE A 1 162 ? 33.262 21.045 48.042 1.00 17.37 162 ILE A O 1
ATOM 1139 N N . ILE A 1 163 ? 32.887 22.186 49.958 1.00 15.97 163 ILE A N 1
ATOM 1140 C CA . ILE A 1 163 ? 31.583 22.710 49.564 1.00 16.55 163 ILE A CA 1
ATOM 1141 C C . ILE A 1 163 ? 31.681 23.604 48.323 1.00 15.61 163 ILE A C 1
ATOM 1142 O O . ILE A 1 163 ? 30.815 23.556 47.460 1.00 15.76 163 ILE A O 1
ATOM 1147 N N . ARG A 1 164 ? 32.748 24.400 48.232 1.00 17.38 164 ARG A N 1
ATOM 1148 C CA . ARG A 1 164 ? 32.964 25.258 47.078 1.00 14.52 164 ARG A CA 1
ATOM 1149 C C . ARG A 1 164 ? 33.137 24.398 45.833 1.00 15.64 164 ARG A C 1
ATOM 1150 O O . ARG A 1 164 ? 32.557 24.683 44.792 1.00 18.41 164 ARG A O 1
ATOM 1158 N N . PHE A 1 165 ? 33.939 23.343 45.973 1.00 15.15 165 PHE A N 1
ATOM 1159 C CA . PHE A 1 165 ? 34.159 22.333 44.943 1.00 13.16 165 PHE A CA 1
ATOM 1160 C C . PHE A 1 165 ? 32.849 21.674 44.512 1.00 16.09 165 PHE A C 1
ATOM 1161 O O . PHE A 1 165 ? 32.577 21.551 43.327 1.00 12.54 165 PHE A O 1
ATOM 1169 N N . TRP A 1 166 ? 32.034 21.251 45.478 1.00 15.86 166 TRP A N 1
ATOM 1170 C CA . TRP A 1 166 ? 30.768 20.598 45.163 1.00 15.49 166 TRP A CA 1
ATOM 1171 C C . TRP A 1 166 ? 29.884 21.503 44.312 1.00 15.62 166 TRP A C 1
ATOM 1172 O O . TRP A 1 166 ? 29.306 21.065 43.322 1.00 15.27 166 TRP A O 1
ATOM 1183 N N . LYS A 1 167 ? 29.794 22.772 44.689 1.00 14.48 167 LYS A N 1
ATOM 1184 C CA . LYS A 1 167 ? 28.943 23.684 43.940 1.00 16.52 167 LYS A CA 1
ATOM 1185 C C . LYS A 1 167 ? 29.592 24.114 42.623 1.00 18.39 167 LYS A C 1
ATOM 1186 O O . LYS A 1 167 ? 28.990 23.978 41.559 1.00 19.57 167 LYS A O 1
ATOM 1192 N N . HIS A 1 168 ? 30.822 24.619 42.698 1.00 18.25 168 HIS A N 1
ATOM 1193 C CA . HIS A 1 168 ? 31.451 25.284 41.554 1.00 18.25 168 HIS A CA 1
ATOM 1194 C C . HIS A 1 168 ? 32.206 24.368 40.593 1.00 17.35 168 HIS A C 1
ATOM 1195 O O . HIS A 1 168 ? 32.578 24.792 39.506 1.00 14.71 168 HIS A O 1
ATOM 1202 N N . SER A 1 169 ? 32.407 23.114 40.983 1.00 14.18 169 SER A N 1
ATOM 1203 C CA . SER A 1 169 ? 33.059 22.144 40.107 1.00 20.94 169 SER A CA 1
ATOM 1204 C C . SER A 1 169 ? 32.126 21.006 39.694 1.00 19.52 169 SER A C 1
ATOM 1205 O O . SER A 1 169 ? 32.193 20.524 38.558 1.00 15.64 169 SER A O 1
ATOM 1208 N N . THR A 1 170 ? 31.259 20.567 40.608 1.00 16.29 170 THR A N 1
ATOM 1209 C CA . THR A 1 170 ? 30.375 19.445 40.283 1.00 16.61 170 THR A CA 1
ATOM 1210 C C . THR A 1 170 ? 28.921 19.870 40.047 1.00 18.72 170 THR A C 1
ATOM 1211 O O . THR A 1 170 ? 28.085 19.056 39.660 1.00 16.82 170 THR A O 1
ATOM 1215 N N . GLY A 1 171 ? 28.626 21.146 40.287 1.00 15.89 171 GLY A N 1
ATOM 1216 C CA . GLY A 1 171 ? 27.314 21.692 39.990 1.00 14.39 171 GLY A CA 1
ATOM 1217 C C . GLY A 1 171 ? 26.206 21.380 40.980 1.00 15.15 171 GLY A C 1
ATOM 1218 O O . GLY A 1 171 ? 25.036 21.614 40.698 1.00 15.64 171 GLY A O 1
ATOM 1219 N N . ILE A 1 172 ? 26.556 20.849 42.143 1.00 15.59 172 ILE A N 1
ATOM 1220 C CA . ILE A 1 172 ? 25.536 20.554 43.145 1.00 15.16 172 ILE A CA 1
ATOM 1221 C C . ILE A 1 172 ? 24.781 21.832 43.539 1.00 17.79 172 ILE A C 1
ATOM 1222 O O . ILE A 1 172 ? 25.392 22.895 43.711 1.00 14.12 172 ILE A O 1
ATOM 1227 N N . ASP A 1 173 ? 23.456 21.751 43.642 1.00 14.13 173 ASP A N 1
ATOM 1228 C CA . ASP A 1 173 ? 22.684 22.936 44.018 1.00 16.07 173 ASP A CA 1
ATOM 1229 C C . ASP A 1 173 ? 22.755 23.222 45.518 1.00 16.91 173 ASP A C 1
ATOM 1230 O O . ASP A 1 173 ? 22.112 22.554 46.332 1.00 20.62 173 ASP A O 1
ATOM 1235 N N . ILE A 1 174 ? 23.564 24.219 45.862 1.00 16.61 174 ILE A N 1
ATOM 1236 C CA . ILE A 1 174 ? 23.756 24.658 47.232 1.00 18.59 174 ILE A CA 1
ATOM 1237 C C . ILE A 1 174 ? 23.551 26.168 47.243 1.00 20.46 174 ILE A C 1
ATOM 1238 O O . ILE A 1 174 ? 24.322 26.890 46.619 1.00 21.08 174 ILE A O 1
ATOM 1243 N N . GLY A 1 175 ? 22.518 26.653 47.929 1.00 18.61 175 GLY A N 1
ATOM 1244 C CA . GLY A 1 175 ? 22.237 28.081 47.925 1.00 19.82 175 GLY A CA 1
ATOM 1245 C C . GLY A 1 175 ? 22.568 28.779 49.228 1.00 28.16 175 GLY A C 1
ATOM 1246 O O . GLY A 1 175 ? 22.345 28.219 50.310 1.00 24.87 175 GLY A O 1
ATOM 1247 N N . ASP A 1 176 ? 23.118 29.989 49.137 1.00 26.74 176 ASP A N 1
ATOM 1248 C CA . ASP A 1 176 ? 23.247 30.844 50.322 1.00 36.52 176 ASP A CA 1
ATOM 1249 C C . ASP A 1 176 ? 22.381 32.095 50.232 1.00 39.61 176 ASP A C 1
ATOM 1250 O O . ASP A 1 176 ? 21.910 32.597 51.250 1.00 50.53 176 ASP A O 1
#

Foldseek 3Di:
DPVVVVQVQLPVVPPQWHALVSLQVVVVVLPAQADSCLSVLLCVQQVVVPPRTHHSVSSVVSQVLQLVQLVVQQCLLCVVPPQKHALVSVQVSLVVVVKHADSVLSLVVLVVQDDPPPNIHHSVSSSVSCRSHSDRHNVSVVVCCCVPVNRDMGD

Radius of gyration: 16.41 Å; Cα contacts (8 Å, |Δi|>4): 178; chains: 1; bounding box: 46×31×32 Å

Secondary structure (DSSP, 8-state):
--HHHHHHHH-TT-SSSB-HHHHHHHHHTTT----TTHHHHHHHHH-TT-SSSB-HHHHHHHHHHHHHHHHHHHHHH-TT-SS-B-HHHHHHHHHHTT-B--HHHHHHHHHHH-SSS-SSB-HHHHHHHHTT----SHHHHHHHHHHTT----B-

Organism: Homo sapiens (NCBI:txid9606)